Protein AF-A0A494ZT71-F1 (afdb_monomer)

Solvent-accessible surface area (backbone atoms only — not comparable to full-atom values): 10193 Å² total; per-residue (Å²): 114,70,65,58,49,52,48,51,52,52,50,50,53,47,57,75,77,42,56,71,67,58,53,53,49,48,24,38,75,39,57,56,38,88,64,95,56,89,74,47,68,69,59,54,50,48,54,66,64,70,31,64,89,48,57,88,72,55,51,55,62,56,53,29,52,47,40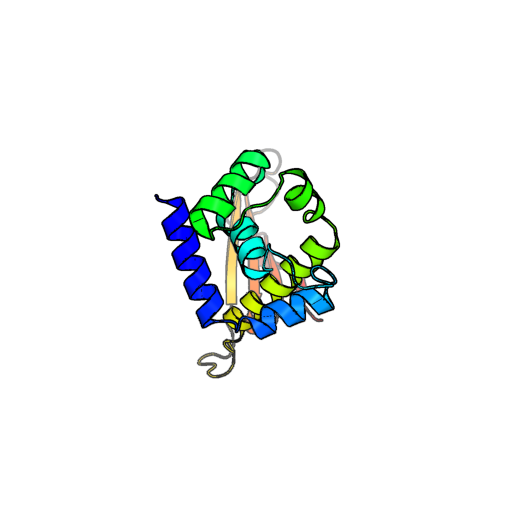,29,75,76,69,73,36,89,58,52,46,66,66,54,51,71,54,73,42,74,32,38,52,47,29,53,50,52,53,51,52,53,53,48,48,63,74,58,61,61,66,89,62,79,76,64,90,62,97,74,52,75,50,78,48,75,53,72,50,76,56,64,81,93,43,67,88,45,58,17,56,82,54,45,24,52,38,40,36,40,41,33,30,69,84,69,39,36,35,38,36,32,37,36,47,71,66,41,85,39,83,74,48,76,47,72,64,73,135

Mean predicted aligned error: 14.19 Å

Structure (mmCIF, N/CA/C/O backbone):
data_AF-A0A494ZT71-F1
#
_entry.id   AF-A0A494ZT71-F1
#
loop_
_atom_site.group_PDB
_atom_site.id
_atom_site.type_symbol
_atom_site.label_atom_id
_atom_site.label_alt_id
_atom_site.label_comp_id
_atom_site.label_asym_id
_atom_site.label_entity_id
_atom_site.label_seq_id
_atom_site.pdbx_PDB_ins_code
_atom_site.Cartn_x
_atom_site.Cartn_y
_atom_site.Cartn_z
_atom_site.occupancy
_atom_site.B_iso_or_equiv
_atom_site.auth_seq_id
_atom_site.auth_comp_id
_atom_site.auth_asym_id
_atom_site.auth_atom_id
_atom_site.pdbx_PDB_model_num
ATOM 1 N N . MET A 1 1 ? 13.294 13.337 13.450 1.00 48.06 1 MET A N 1
ATOM 2 C CA . MET A 1 1 ? 13.388 14.583 12.649 1.00 48.06 1 MET A CA 1
ATOM 3 C C . MET A 1 1 ? 13.324 14.365 11.133 1.00 48.06 1 MET A C 1
ATOM 5 O O . MET A 1 1 ? 12.573 15.087 10.494 1.00 48.06 1 MET A O 1
ATOM 9 N N . GLN A 1 2 ? 14.082 13.438 10.523 1.00 58.88 2 GLN A N 1
ATOM 10 C CA . GLN A 1 2 ? 13.981 13.176 9.068 1.00 58.88 2 GLN A CA 1
ATOM 11 C C . GLN A 1 2 ? 12.755 12.321 8.714 1.00 58.88 2 GLN A C 1
ATOM 13 O O . GLN A 1 2 ? 11.986 12.686 7.834 1.00 58.88 2 GLN A O 1
ATOM 18 N N . LEU A 1 3 ? 12.511 11.268 9.496 1.00 63.00 3 LEU A N 1
ATOM 19 C CA . LEU A 1 3 ? 11.350 10.396 9.337 1.00 63.00 3 LEU A CA 1
ATOM 20 C C . LEU A 1 3 ? 10.029 11.161 9.529 1.00 63.00 3 LEU A C 1
ATOM 22 O O . LEU A 1 3 ? 9.123 11.036 8.719 1.00 63.00 3 LEU A O 1
ATOM 26 N N . ASP A 1 4 ? 9.946 12.048 10.524 1.00 69.31 4 ASP A N 1
ATOM 27 C CA . ASP A 1 4 ? 8.748 12.875 10.747 1.00 69.31 4 ASP A CA 1
ATOM 28 C C . ASP A 1 4 ? 8.421 13.761 9.538 1.00 69.31 4 ASP A C 1
ATOM 30 O O . ASP A 1 4 ? 7.255 13.940 9.202 1.00 69.31 4 ASP A O 1
ATOM 34 N N . LYS A 1 5 ? 9.440 14.277 8.834 1.00 75.62 5 LYS A N 1
ATOM 35 C CA . LYS A 1 5 ? 9.235 15.044 7.597 1.00 75.62 5 LYS A CA 1
ATOM 36 C C . LYS A 1 5 ? 8.676 14.168 6.478 1.00 75.62 5 LYS A C 1
ATOM 38 O O . LYS A 1 5 ? 7.757 14.604 5.793 1.00 75.62 5 LYS A O 1
ATOM 43 N N . GLU A 1 6 ? 9.185 12.949 6.311 1.00 78.38 6 GLU A N 1
ATOM 44 C CA . GLU A 1 6 ? 8.665 11.991 5.324 1.00 78.38 6 GLU A CA 1
ATOM 45 C C . GLU A 1 6 ? 7.206 11.628 5.611 1.00 78.38 6 GLU A C 1
ATOM 47 O O . GLU A 1 6 ? 6.379 11.667 4.702 1.00 78.38 6 GLU A O 1
ATOM 52 N N . PHE A 1 7 ? 6.865 11.381 6.881 1.00 77.69 7 PHE A N 1
ATOM 53 C CA . PHE A 1 7 ? 5.482 11.163 7.307 1.00 77.69 7 PHE A CA 1
ATOM 54 C C . PHE A 1 7 ? 4.582 12.348 6.974 1.00 77.69 7 PHE A C 1
ATOM 56 O O . PHE A 1 7 ? 3.492 12.143 6.450 1.00 77.69 7 PHE A O 1
ATOM 63 N N . GLN A 1 8 ? 5.022 13.578 7.244 1.00 77.94 8 GLN A N 1
ATOM 64 C CA . GLN A 1 8 ? 4.228 14.773 6.949 1.00 77.94 8 GLN A CA 1
ATOM 65 C C . GLN A 1 8 ? 4.028 14.981 5.443 1.00 77.94 8 GLN A C 1
ATOM 67 O O . GLN A 1 8 ? 2.925 15.319 5.014 1.00 77.94 8 GLN A O 1
ATOM 72 N N . ILE A 1 9 ? 5.064 14.744 4.632 1.00 84.12 9 ILE A N 1
ATOM 73 C CA . ILE A 1 9 ? 4.974 14.838 3.168 1.00 84.12 9 ILE A CA 1
ATOM 74 C C . ILE A 1 9 ? 3.996 13.788 2.638 1.00 84.12 9 ILE A C 1
ATOM 76 O O . ILE A 1 9 ? 3.043 14.134 1.944 1.00 84.12 9 ILE A O 1
ATOM 80 N N . LEU A 1 10 ? 4.177 12.520 3.018 1.00 82.25 10 LEU A N 1
ATOM 81 C CA . LEU A 1 10 ? 3.301 11.435 2.577 1.00 82.25 10 LEU A CA 1
ATOM 82 C C . LEU A 1 10 ? 1.868 11.610 3.076 1.00 82.25 10 LEU A C 1
ATOM 84 O O . LEU A 1 10 ? 0.928 11.321 2.342 1.00 82.25 10 LEU A O 1
ATOM 88 N N . PHE A 1 11 ? 1.678 12.130 4.288 1.00 83.81 11 PHE A N 1
ATOM 89 C CA . PHE A 1 11 ? 0.349 12.425 4.807 1.00 83.81 11 PHE A CA 1
ATOM 90 C C . PHE A 1 11 ? -0.348 13.519 4.004 1.00 83.81 11 PHE A C 1
ATOM 92 O O . PHE A 1 11 ? -1.531 13.387 3.691 1.00 83.81 11 PHE A O 1
ATOM 99 N N . LYS A 1 12 ? 0.383 14.574 3.634 1.00 84.88 12 LYS A N 1
ATOM 100 C CA . LYS A 1 12 ? -0.144 15.659 2.806 1.00 84.88 12 LYS A CA 1
ATOM 101 C C . LYS A 1 12 ? -0.522 15.169 1.407 1.00 84.88 12 LYS A C 1
ATOM 103 O O . LYS A 1 12 ? -1.602 15.506 0.933 1.00 84.88 12 LYS A O 1
ATOM 108 N N . GLU A 1 13 ? 0.318 14.345 0.783 1.00 85.56 13 GLU A N 1
ATOM 109 C CA . GLU A 1 13 ? 0.020 13.742 -0.525 1.00 85.56 13 GLU A CA 1
ATOM 110 C C . GLU A 1 13 ? -1.163 12.773 -0.463 1.00 85.56 13 GLU A C 1
ATOM 112 O O . GLU A 1 13 ? -2.021 12.737 -1.342 1.00 85.56 13 GLU A O 1
ATOM 117 N N . LEU A 1 14 ? -1.270 12.001 0.611 1.00 86.25 14 LEU A N 1
ATOM 118 C CA . LEU A 1 14 ? -2.404 11.109 0.804 1.00 86.25 14 LEU A CA 1
ATOM 119 C C . LEU A 1 14 ? -3.712 11.897 0.973 1.00 86.25 14 LEU A C 1
ATOM 121 O O . LEU A 1 14 ? -4.726 11.509 0.399 1.00 86.25 14 LEU A O 1
ATOM 125 N N . GLN A 1 15 ? -3.683 13.024 1.691 1.00 85.06 15 GLN A N 1
ATOM 126 C CA . GLN A 1 15 ? -4.839 13.915 1.844 1.00 85.06 15 GLN A CA 1
ATOM 127 C C . GLN A 1 15 ? -5.188 14.708 0.579 1.00 85.06 15 GLN A C 1
ATOM 129 O O . GLN A 1 15 ? -6.350 15.074 0.412 1.00 85.06 15 GLN A O 1
ATOM 134 N N . SER A 1 16 ? -4.221 14.991 -0.300 1.00 85.38 16 SER A N 1
ATOM 135 C CA . SER A 1 16 ? -4.488 15.658 -1.582 1.00 85.38 16 SER A CA 1
ATOM 136 C C . SER A 1 16 ? -5.151 14.715 -2.588 1.00 85.38 16 SER A C 1
ATOM 138 O O . SER A 1 16 ? -5.982 15.154 -3.380 1.00 85.38 16 SER A O 1
ATOM 140 N N . ASN A 1 17 ? -4.821 13.421 -2.533 1.00 83.81 17 ASN A N 1
ATOM 141 C CA . ASN A 1 17 ? -5.331 12.412 -3.461 1.00 83.81 17 ASN A CA 1
ATOM 142 C C . ASN A 1 17 ? -6.619 11.730 -2.981 1.00 83.81 17 ASN A C 1
ATOM 144 O O . ASN A 1 17 ? -7.438 11.331 -3.809 1.00 83.81 17 ASN A O 1
ATOM 148 N N . PHE A 1 18 ? -6.809 11.576 -1.665 1.00 88.88 18 PH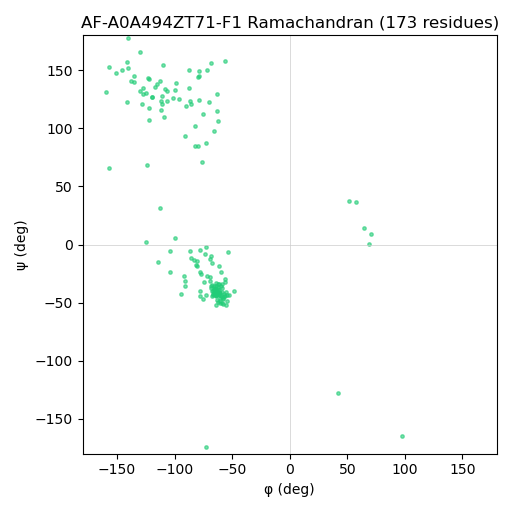E A N 1
ATOM 149 C CA . PHE A 1 18 ? -7.938 10.837 -1.100 1.00 88.88 18 PHE A CA 1
ATOM 150 C C . PHE A 1 18 ? -8.549 11.536 0.110 1.00 88.88 18 PHE A C 1
ATOM 152 O O . PHE A 1 18 ? -7.869 12.032 1.008 1.00 88.88 18 PHE A O 1
ATOM 159 N N . THR A 1 19 ? -9.876 11.487 0.188 1.00 89.81 19 THR A N 1
ATOM 160 C CA . THR A 1 19 ? -10.608 11.930 1.374 1.00 89.81 19 THR A CA 1
ATOM 161 C C . THR A 1 19 ? -10.555 10.848 2.450 1.00 89.81 19 THR A C 1
ATOM 163 O O . THR A 1 19 ? -10.675 9.660 2.154 1.00 89.81 19 THR A O 1
ATOM 166 N N . ARG A 1 20 ? -10.495 11.243 3.729 1.00 88.06 20 ARG A N 1
ATOM 167 C CA . ARG A 1 20 ? -10.525 10.312 4.879 1.00 88.06 20 ARG A CA 1
ATOM 168 C C . ARG A 1 20 ? -11.650 9.278 4.792 1.00 88.06 20 ARG A C 1
ATOM 170 O O . ARG A 1 20 ? -11.436 8.109 5.085 1.00 88.06 20 ARG A O 1
ATOM 177 N N . LYS A 1 21 ? -12.834 9.707 4.344 1.00 90.50 21 LYS A N 1
ATOM 178 C CA . LYS A 1 21 ? -14.007 8.844 4.176 1.00 90.50 21 LYS A CA 1
ATOM 179 C C . LYS A 1 21 ? -13.760 7.705 3.177 1.00 90.50 21 LYS A C 1
ATOM 181 O O . LYS A 1 21 ? -14.108 6.574 3.478 1.00 90.50 21 LYS A O 1
ATOM 186 N N . GLN A 1 22 ? -13.096 7.981 2.053 1.00 91.25 22 GLN A N 1
ATOM 187 C CA . GLN A 1 22 ? -12.783 6.965 1.038 1.00 91.25 22 GLN A CA 1
ATOM 188 C C . GLN A 1 22 ? -11.834 5.899 1.597 1.00 91.25 22 GLN A C 1
ATOM 190 O O . GLN A 1 22 ? -12.029 4.706 1.394 1.00 91.25 22 GLN A O 1
ATOM 195 N N . ILE A 1 23 ? -10.833 6.324 2.371 1.00 92.94 23 ILE A N 1
ATOM 196 C CA . ILE A 1 23 ? -9.883 5.407 3.010 1.00 92.94 23 ILE A CA 1
ATOM 197 C C . ILE A 1 23 ? -10.590 4.545 4.067 1.00 92.94 23 ILE A C 1
ATOM 199 O O . ILE A 1 23 ? -10.318 3.349 4.177 1.00 92.94 23 ILE A O 1
ATOM 203 N N . GLU A 1 24 ? -11.508 5.132 4.840 1.00 93.50 24 GLU A N 1
ATOM 204 C CA . GLU A 1 24 ? -12.340 4.392 5.793 1.00 93.50 24 GLU A CA 1
ATOM 205 C C . GLU A 1 24 ? -13.267 3.382 5.100 1.00 93.50 24 GLU A C 1
ATOM 207 O O . GLU A 1 24 ? -13.430 2.276 5.616 1.00 93.50 24 GLU A O 1
ATOM 212 N N . GLU A 1 25 ? -13.842 3.731 3.948 1.00 93.56 25 GLU A N 1
ATOM 213 C CA . GLU A 1 25 ? -14.665 2.837 3.125 1.00 93.56 25 GLU A CA 1
ATOM 214 C C . GLU A 1 25 ? -13.836 1.645 2.625 1.00 93.56 25 GLU A C 1
ATOM 216 O O . GLU A 1 25 ? -14.199 0.500 2.888 1.00 93.56 25 GLU A O 1
ATOM 221 N N . TRP A 1 26 ? -12.652 1.870 2.044 1.00 94.56 26 TRP A N 1
ATOM 222 C CA . TRP A 1 26 ? -11.768 0.777 1.607 1.00 94.56 26 TRP A CA 1
ATOM 223 C C . TRP A 1 26 ? -11.286 -0.104 2.759 1.00 94.56 26 TRP A C 1
ATOM 225 O O . TRP A 1 26 ? -11.168 -1.324 2.619 1.00 94.56 26 TRP A O 1
ATOM 235 N N . ALA A 1 27 ? -11.018 0.490 3.921 1.00 94.12 27 ALA A N 1
ATOM 236 C CA . ALA A 1 27 ? -10.668 -0.254 5.123 1.00 94.12 27 ALA A CA 1
ATOM 237 C C . ALA A 1 27 ? -11.820 -1.152 5.611 1.00 94.12 27 ALA A C 1
ATOM 239 O O . ALA A 1 27 ? -11.562 -2.232 6.147 1.00 94.12 27 ALA A O 1
ATOM 240 N N . GLN A 1 28 ? -13.074 -0.728 5.431 1.00 94.00 28 GLN A N 1
ATOM 241 C CA . GLN A 1 28 ? -14.258 -1.532 5.746 1.00 94.00 28 GLN A CA 1
ATOM 242 C C . GLN A 1 28 ? -14.491 -2.632 4.710 1.00 94.00 28 GLN A C 1
ATOM 244 O O . GLN A 1 28 ? -14.664 -3.788 5.094 1.00 94.00 28 GLN A O 1
ATOM 249 N N . GLU A 1 29 ? -14.417 -2.305 3.417 1.00 94.31 29 GLU A N 1
ATOM 250 C CA . GLU A 1 29 ? -14.565 -3.255 2.303 1.00 94.31 29 GLU A CA 1
ATOM 251 C C . GLU A 1 29 ? -13.570 -4.418 2.400 1.00 94.31 29 GLU A C 1
ATOM 253 O O . GLU A 1 29 ? -13.932 -5.583 2.253 1.00 94.31 29 GLU A O 1
ATOM 258 N N . THR A 1 30 ? -12.309 -4.109 2.707 1.00 93.69 30 THR A N 1
ATOM 259 C CA . THR A 1 30 ? -11.243 -5.111 2.879 1.00 93.69 30 THR A CA 1
ATOM 260 C C . THR A 1 30 ? -11.298 -5.821 4.233 1.00 93.69 30 THR A C 1
ATOM 262 O O . THR A 1 30 ? -10.533 -6.746 4.491 1.00 93.69 30 THR A O 1
ATOM 265 N N . GLY A 1 31 ? -12.195 -5.414 5.135 1.00 92.44 31 GLY A N 1
ATOM 266 C CA . GLY A 1 31 ? -12.341 -5.991 6.470 1.00 92.44 31 GLY A CA 1
ATOM 267 C C . GLY A 1 31 ? -11.195 -5.671 7.437 1.00 92.44 31 GLY A C 1
ATOM 268 O O . GLY A 1 31 ? -11.168 -6.231 8.536 1.00 92.44 31 GLY A O 1
ATOM 269 N N . PHE A 1 32 ? -10.273 -4.773 7.068 1.00 93.69 32 PHE A N 1
ATOM 270 C CA . PHE A 1 32 ? -9.228 -4.255 7.957 1.00 93.69 32 PHE A CA 1
ATOM 271 C C . PHE A 1 32 ? -9.828 -3.487 9.147 1.00 93.69 32 PHE A C 1
ATOM 273 O O . PHE A 1 32 ? -9.364 -3.605 10.287 1.00 93.69 32 PHE A O 1
ATOM 280 N N . MET A 1 33 ? -10.902 -2.735 8.897 1.00 92.50 33 MET A N 1
ATOM 281 C CA . MET A 1 33 ? -11.627 -1.962 9.897 1.00 92.50 33 MET A CA 1
ATOM 282 C C . MET A 1 33 ? -13.098 -2.382 9.936 1.00 92.50 33 MET A C 1
ATOM 284 O O . MET A 1 33 ? -13.876 -2.024 9.067 1.00 92.50 33 MET A O 1
ATOM 288 N N . LYS A 1 34 ? -13.504 -3.099 10.988 1.00 87.81 34 LYS A N 1
ATOM 289 C CA . LYS A 1 34 ? -14.923 -3.447 11.228 1.00 87.81 34 LYS A CA 1
ATOM 290 C C . LYS A 1 34 ? -15.656 -2.437 12.113 1.00 87.81 34 LYS A C 1
ATOM 292 O O . LYS A 1 34 ? -16.869 -2.303 12.047 1.00 87.81 34 LYS A O 1
ATOM 297 N N . ARG A 1 35 ? -14.909 -1.751 12.978 1.00 87.50 35 ARG A N 1
ATOM 298 C CA . ARG A 1 35 ? -15.386 -0.703 13.887 1.00 87.50 35 ARG A CA 1
ATOM 299 C C . ARG A 1 35 ? -14.342 0.398 13.962 1.00 87.50 35 ARG A C 1
ATOM 301 O O . ARG A 1 35 ? -13.161 0.124 13.739 1.00 87.50 35 ARG A O 1
ATOM 308 N N . LYS A 1 36 ? -14.752 1.608 14.337 1.00 84.62 36 LYS A N 1
ATOM 309 C CA . LYS A 1 36 ? -13.811 2.706 14.581 1.00 84.62 36 LYS A CA 1
ATOM 310 C C . LYS A 1 36 ? -12.898 2.356 15.757 1.00 84.62 36 LYS A C 1
ATOM 312 O O . LYS A 1 36 ? -13.366 1.931 16.811 1.00 84.62 36 LYS A O 1
ATOM 317 N N . THR A 1 37 ? -11.591 2.500 15.560 1.00 86.12 37 THR A N 1
ATOM 318 C CA . THR A 1 37 ? -10.566 2.237 16.580 1.00 86.12 37 THR A CA 1
ATOM 319 C C . THR A 1 37 ? -9.591 3.400 16.688 1.00 86.12 37 THR A C 1
ATOM 321 O O . THR A 1 37 ? -9.546 4.233 15.789 1.00 86.12 37 THR A O 1
ATOM 324 N N . LYS A 1 38 ? -8.793 3.440 17.768 1.00 86.62 38 LYS A N 1
ATOM 325 C CA . LYS A 1 38 ? -7.755 4.469 17.976 1.00 86.62 38 LYS A CA 1
ATOM 326 C C . LYS A 1 38 ? -6.802 4.578 16.781 1.00 86.62 38 LYS A C 1
ATOM 328 O O . LYS A 1 38 ? -6.501 5.673 16.322 1.00 86.62 38 LYS A O 1
ATOM 333 N N . LEU A 1 39 ? -6.379 3.429 16.245 1.00 89.19 39 LEU A N 1
ATOM 334 C CA . LEU A 1 39 ? -5.610 3.380 15.008 1.00 89.19 39 LEU A CA 1
ATOM 335 C C . LEU A 1 39 ? -6.533 3.633 13.817 1.00 89.19 39 LEU A C 1
ATOM 337 O O . LEU A 1 39 ? -7.384 2.791 13.507 1.00 89.19 39 LEU A O 1
ATOM 341 N N . LYS A 1 40 ? -6.342 4.771 13.150 1.00 91.25 40 LYS A N 1
ATOM 342 C CA . LYS A 1 40 ? -6.997 5.050 11.873 1.00 91.25 40 LYS A CA 1
ATOM 343 C C . LYS A 1 40 ? -6.275 4.330 10.727 1.00 91.25 40 LYS A C 1
ATOM 345 O O . LYS A 1 40 ? -5.051 4.181 10.788 1.00 91.25 40 LYS A O 1
ATOM 350 N N . PRO A 1 41 ? -6.991 3.932 9.660 1.00 91.94 41 PRO A N 1
ATOM 351 C CA . PRO A 1 41 ? -6.373 3.258 8.519 1.00 91.94 41 PRO A CA 1
ATOM 352 C C . PRO A 1 41 ? -5.319 4.114 7.805 1.00 91.94 41 PRO A C 1
ATOM 354 O O . PRO A 1 41 ? -4.300 3.583 7.375 1.00 91.94 41 PRO A O 1
ATOM 357 N N . GLU A 1 42 ? -5.517 5.438 7.756 1.00 90.88 42 GLU A N 1
ATOM 358 C CA . GLU A 1 42 ? -4.539 6.396 7.220 1.00 90.88 42 GLU A CA 1
ATOM 359 C C . GLU A 1 42 ? -3.187 6.314 7.951 1.00 90.88 42 GLU A C 1
ATOM 361 O O . GLU A 1 42 ? -2.145 6.204 7.311 1.00 90.88 42 GLU A O 1
ATOM 366 N N . TYR A 1 43 ? -3.192 6.269 9.287 1.00 90.12 43 TYR A N 1
ATOM 367 C CA . TYR A 1 43 ? -1.965 6.197 10.089 1.00 90.12 43 TYR A CA 1
ATOM 368 C C . TYR A 1 43 ? -1.259 4.856 9.924 1.00 90.12 43 TYR A C 1
ATOM 370 O O . TYR A 1 43 ? -0.034 4.807 9.849 1.00 90.12 43 TYR A O 1
ATOM 378 N N . PHE A 1 44 ? -2.027 3.769 9.822 1.00 91.00 44 PHE A N 1
ATOM 379 C CA . PHE A 1 44 ? -1.470 2.447 9.556 1.00 91.00 44 PHE A CA 1
ATOM 380 C C . PHE A 1 44 ? -0.811 2.367 8.174 1.00 91.00 44 PHE A C 1
ATOM 382 O O . PHE A 1 44 ? 0.289 1.830 8.051 1.00 91.00 44 PHE A O 1
ATOM 389 N N . PHE A 1 45 ? -1.452 2.931 7.145 1.00 90.88 45 PHE A N 1
ATOM 390 C CA . PHE A 1 45 ? -0.878 2.997 5.803 1.00 90.88 45 PHE A CA 1
ATOM 391 C C . PHE A 1 45 ? 0.439 3.781 5.800 1.00 90.88 45 PHE A C 1
ATOM 393 O O . PHE A 1 45 ? 1.443 3.267 5.314 1.00 90.88 45 PHE A O 1
ATOM 400 N N . LEU A 1 46 ? 0.455 4.971 6.412 1.00 88.62 46 LEU A N 1
ATOM 401 C CA . LEU A 1 46 ? 1.653 5.815 6.500 1.00 88.62 46 LEU A CA 1
ATOM 402 C C . LEU A 1 46 ? 2.781 5.122 7.253 1.00 88.62 46 LEU A C 1
ATOM 404 O O . LEU A 1 46 ? 3.936 5.186 6.839 1.00 88.62 46 LEU A O 1
ATOM 408 N N . LEU A 1 47 ? 2.445 4.428 8.344 1.00 87.44 47 LEU A N 1
ATOM 409 C CA . LEU A 1 47 ? 3.410 3.626 9.080 1.00 87.44 47 LEU A CA 1
ATOM 410 C C . LEU A 1 47 ? 4.071 2.619 8.135 1.00 87.44 47 LEU A C 1
ATOM 412 O O . LEU A 1 47 ? 5.290 2.601 8.022 1.00 87.44 47 LEU A O 1
ATOM 416 N N . CYS A 1 48 ? 3.280 1.843 7.395 1.00 86.38 48 CYS A N 1
ATOM 417 C CA . CYS A 1 48 ? 3.806 0.833 6.479 1.00 86.38 48 CYS A CA 1
ATOM 418 C C . CYS A 1 48 ? 4.593 1.433 5.300 1.00 86.38 48 CYS A C 1
ATOM 420 O O . CYS A 1 48 ? 5.586 0.843 4.882 1.00 86.38 48 CYS A O 1
ATOM 422 N N . SER A 1 49 ? 4.189 2.593 4.770 1.00 82.06 49 SER A N 1
ATOM 423 C CA . SER A 1 49 ? 4.831 3.207 3.600 1.00 82.06 49 SER A CA 1
ATOM 424 C C . SER A 1 49 ? 6.146 3.917 3.925 1.00 82.06 49 SER A C 1
ATOM 426 O O . SER A 1 49 ? 7.096 3.823 3.154 1.00 82.06 49 SER A O 1
ATOM 428 N N . CYS A 1 50 ? 6.223 4.621 5.058 1.00 71.50 50 CYS A N 1
ATOM 429 C CA . CYS A 1 50 ? 7.397 5.421 5.430 1.00 71.50 50 CYS A CA 1
ATOM 430 C C . CYS A 1 50 ? 8.531 4.586 6.031 1.00 71.50 50 CYS A C 1
ATOM 432 O O . CYS A 1 50 ? 9.637 5.077 6.230 1.00 71.50 50 CYS A O 1
ATOM 434 N N . LEU A 1 51 ? 8.258 3.339 6.411 1.00 68.06 51 LEU A N 1
ATOM 435 C CA . LEU A 1 51 ? 9.243 2.529 7.113 1.00 68.06 51 LEU A CA 1
ATOM 436 C C . LEU A 1 51 ? 10.264 1.873 6.180 1.00 68.06 51 LEU A C 1
ATOM 438 O O . LEU A 1 51 ? 11.330 1.520 6.678 1.00 68.06 51 LEU A O 1
ATOM 442 N N . GLY A 1 52 ? 10.008 1.764 4.871 1.00 67.94 52 GLY A N 1
ATOM 443 C CA . GLY A 1 52 ? 10.987 1.302 3.875 1.00 67.94 52 GLY A CA 1
ATOM 444 C C . GLY A 1 52 ? 11.823 0.099 4.345 1.00 67.94 52 GLY A C 1
ATOM 445 O O . GLY A 1 52 ? 11.287 -0.882 4.859 1.00 67.94 52 GLY A O 1
ATOM 446 N N . GLU A 1 53 ? 13.154 0.206 4.254 1.00 57.22 53 GLU A N 1
ATOM 447 C CA . GLU A 1 53 ? 14.103 -0.816 4.739 1.00 57.22 53 GLU A CA 1
ATOM 448 C C . GLU A 1 53 ? 14.137 -0.991 6.272 1.00 57.22 53 GLU A C 1
ATOM 450 O O . GLU A 1 53 ? 14.671 -1.978 6.783 1.00 57.22 53 GLU A O 1
ATOM 455 N N . SER A 1 54 ? 13.590 -0.040 7.032 1.00 61.50 54 SER A N 1
ATOM 456 C CA . SER A 1 54 ? 13.550 -0.078 8.500 1.00 61.50 54 SER A CA 1
ATOM 457 C C . SER A 1 54 ? 12.353 -0.849 9.065 1.00 61.50 54 SER A C 1
ATOM 459 O O . SER A 1 54 ? 12.363 -1.171 10.253 1.00 61.50 54 SER A O 1
ATOM 461 N N . PHE A 1 55 ? 11.358 -1.206 8.239 1.00 61.72 55 PHE A N 1
ATOM 462 C CA . PHE A 1 55 ? 10.157 -1.925 8.688 1.00 61.72 55 PHE A CA 1
ATOM 463 C C . PHE A 1 55 ? 10.488 -3.274 9.344 1.00 61.72 55 PHE A C 1
ATOM 465 O O . PHE A 1 55 ? 9.884 -3.636 10.345 1.00 61.72 55 PHE A O 1
ATOM 472 N N . GLY A 1 56 ? 11.488 -3.992 8.822 1.00 62.91 56 GLY A N 1
ATOM 473 C CA . GLY A 1 56 ? 11.947 -5.270 9.381 1.00 62.91 56 GLY A CA 1
ATOM 474 C C . GLY A 1 56 ? 13.002 -5.154 10.488 1.00 62.91 56 GLY A C 1
ATOM 475 O O . GLY A 1 56 ? 13.394 -6.170 11.051 1.00 62.91 56 GLY A O 1
ATOM 476 N N . LYS A 1 57 ? 13.494 -3.942 10.779 1.00 72.31 57 LYS A N 1
ATOM 477 C CA . LYS A 1 57 ? 14.553 -3.699 11.777 1.00 72.31 57 LYS A CA 1
ATOM 478 C C . LYS A 1 57 ? 14.014 -3.113 13.081 1.00 72.31 57 LYS A C 1
ATOM 480 O O . LYS A 1 57 ? 14.661 -3.262 14.111 1.00 72.31 57 LYS A O 1
ATOM 485 N N . LYS A 1 58 ? 12.853 -2.453 13.036 1.00 82.00 58 LYS A N 1
ATOM 486 C CA . LYS A 1 58 ? 12.207 -1.854 14.207 1.00 82.00 58 LYS A CA 1
ATOM 487 C C . LYS A 1 58 ? 11.306 -2.854 14.918 1.00 82.00 58 LYS A C 1
ATOM 489 O O . LYS A 1 58 ? 10.499 -3.546 14.305 1.00 82.00 58 LYS A O 1
ATOM 494 N N . SER A 1 59 ? 11.416 -2.881 16.235 1.00 86.50 59 SER A N 1
ATOM 495 C CA . SER A 1 59 ? 10.519 -3.602 17.126 1.00 86.50 59 SER A CA 1
ATOM 496 C C . SER A 1 59 ? 9.118 -2.979 17.141 1.00 86.50 59 SER A C 1
ATOM 498 O O . SER A 1 59 ? 8.935 -1.784 16.906 1.00 86.50 59 SER A O 1
ATOM 500 N N . LEU A 1 60 ? 8.106 -3.774 17.505 1.00 86.94 60 LEU A N 1
ATOM 501 C CA . LEU A 1 60 ? 6.729 -3.288 17.673 1.00 86.94 60 LEU A CA 1
ATOM 502 C C . LEU A 1 60 ? 6.624 -2.127 18.674 1.00 86.94 60 LEU A C 1
ATOM 504 O O . LEU A 1 60 ? 5.784 -1.250 18.502 1.00 86.94 60 LEU A O 1
ATOM 508 N N . VAL A 1 61 ? 7.474 -2.109 19.705 1.00 88.94 61 VAL A N 1
ATOM 509 C CA . VAL A 1 61 ? 7.510 -1.033 20.707 1.00 88.94 61 VAL A CA 1
ATOM 510 C C . VAL A 1 61 ? 7.970 0.278 20.075 1.00 88.94 61 VAL A C 1
ATOM 512 O O . VAL A 1 61 ? 7.347 1.312 20.301 1.00 88.94 61 VAL A O 1
ATOM 515 N N . GLU A 1 62 ? 9.000 0.238 19.229 1.00 88.12 62 GLU A N 1
ATOM 516 C CA . GLU A 1 62 ? 9.469 1.418 18.493 1.00 88.12 62 GLU A CA 1
ATOM 517 C C . GLU A 1 62 ? 8.416 1.917 17.502 1.00 88.12 62 GLU A C 1
ATOM 519 O O . GLU A 1 62 ? 8.221 3.123 17.370 1.00 88.12 62 GLU A O 1
ATOM 524 N N . LEU A 1 63 ? 7.691 1.009 16.842 1.00 87.75 63 LEU A N 1
ATOM 525 C CA . LEU A 1 63 ? 6.590 1.383 15.952 1.00 87.75 63 LEU A CA 1
ATOM 526 C C . LEU A 1 63 ? 5.434 2.049 16.711 1.00 87.75 63 LEU A C 1
ATOM 528 O O . LEU A 1 63 ? 4.898 3.054 16.243 1.00 87.75 63 LEU A O 1
ATOM 532 N N . CYS A 1 64 ? 5.075 1.539 17.892 1.00 88.88 64 CYS A N 1
ATOM 533 C CA . CYS A 1 64 ? 4.089 2.180 18.763 1.00 88.88 64 CYS A CA 1
ATOM 534 C C . CYS A 1 64 ? 4.565 3.553 19.256 1.00 88.88 64 CYS A C 1
ATOM 536 O O . CYS A 1 64 ? 3.795 4.509 19.213 1.00 88.88 64 CYS A O 1
ATOM 538 N N . ALA A 1 65 ? 5.828 3.677 19.675 1.00 88.56 65 ALA A N 1
ATOM 539 C CA . ALA A 1 65 ? 6.405 4.954 20.095 1.00 88.56 65 ALA A CA 1
ATOM 540 C C . ALA A 1 65 ? 6.399 5.981 18.953 1.00 88.56 65 ALA A C 1
ATOM 542 O O . ALA A 1 65 ? 6.087 7.151 19.161 1.00 88.56 65 ALA A O 1
ATOM 543 N N . GLN A 1 66 ? 6.673 5.534 17.728 1.00 85.38 66 GLN A N 1
ATOM 544 C CA . GLN A 1 66 ? 6.626 6.378 16.542 1.00 85.38 66 GLN A CA 1
ATOM 545 C C . GLN A 1 66 ? 5.194 6.831 16.220 1.00 85.38 66 GLN A C 1
ATOM 547 O O . GLN A 1 66 ? 4.970 8.012 15.978 1.00 85.38 66 GLN A O 1
ATOM 552 N N . LEU A 1 67 ? 4.207 5.930 16.280 1.00 86.62 67 LEU A N 1
ATOM 553 C CA . LEU A 1 67 ? 2.791 6.295 16.134 1.00 86.62 67 LEU A CA 1
ATOM 554 C C . LEU A 1 67 ? 2.346 7.317 17.188 1.00 86.62 67 LEU A C 1
ATOM 556 O O . LEU A 1 67 ? 1.634 8.265 16.854 1.00 86.62 67 LEU A O 1
ATOM 560 N N . CYS A 1 68 ? 2.796 7.149 18.432 1.00 88.38 68 CYS A N 1
ATOM 561 C CA . CYS A 1 68 ? 2.534 8.092 19.512 1.00 88.38 68 CYS A CA 1
ATOM 562 C C . CYS A 1 68 ? 3.168 9.457 19.215 1.00 88.38 68 CYS A C 1
ATOM 564 O O . CYS A 1 68 ? 2.493 10.476 19.276 1.00 88.38 68 CYS A O 1
ATOM 566 N N . SER A 1 69 ? 4.439 9.488 18.809 1.00 86.69 69 SER A N 1
ATOM 567 C CA . SER A 1 69 ? 5.149 10.739 18.529 1.00 86.69 69 SER A CA 1
ATOM 568 C C . SER A 1 69 ? 4.620 11.485 17.301 1.00 86.69 69 SER A C 1
ATOM 570 O O . SER A 1 69 ? 4.676 12.712 17.276 1.00 86.69 69 SER A O 1
ATOM 572 N N . THR A 1 70 ? 4.173 10.778 16.259 1.00 82.94 70 THR A N 1
ATOM 573 C CA . THR A 1 70 ? 3.772 11.402 14.987 1.00 82.94 70 THR A CA 1
ATOM 574 C C . THR A 1 70 ? 2.284 11.749 14.945 1.00 82.94 70 THR A C 1
ATOM 576 O O . THR A 1 70 ? 1.913 12.761 14.352 1.00 82.94 70 THR A O 1
ATOM 579 N N . PHE A 1 71 ? 1.427 10.920 15.546 1.00 83.31 71 PHE A N 1
ATOM 580 C CA . PHE A 1 71 ? -0.031 11.039 15.429 1.00 83.31 71 PHE A CA 1
ATOM 581 C C . PHE A 1 71 ? -0.764 11.129 16.769 1.00 83.31 71 PHE A C 1
ATOM 583 O O . PHE A 1 71 ? -1.993 11.169 16.758 1.00 83.31 71 PHE A O 1
ATOM 590 N N . ASP A 1 72 ? -0.042 11.139 17.894 1.00 86.56 72 ASP A N 1
ATOM 591 C CA . ASP A 1 72 ? -0.618 11.125 19.245 1.00 86.56 72 ASP A CA 1
ATOM 592 C C . ASP A 1 72 ? -1.538 9.909 19.481 1.00 86.56 72 ASP A C 1
ATOM 594 O O . ASP A 1 72 ? -2.598 9.977 20.101 1.00 86.56 72 ASP A O 1
ATOM 598 N N . VAL A 1 73 ? -1.155 8.758 18.907 1.00 86.12 73 VAL A N 1
ATOM 599 C CA . VAL A 1 73 ? -1.902 7.500 19.026 1.00 86.12 73 VAL A CA 1
ATOM 600 C C . VAL A 1 73 ? -1.155 6.514 19.912 1.00 86.12 73 VAL A C 1
ATOM 602 O O . VAL A 1 73 ? -0.169 5.903 19.502 1.00 86.12 73 VAL A O 1
ATOM 605 N N . GLU A 1 74 ? -1.705 6.275 21.099 1.00 87.62 74 GLU A N 1
ATOM 606 C CA . GLU A 1 74 ? -1.221 5.245 22.015 1.00 87.62 74 GLU A CA 1
ATOM 607 C C . GLU A 1 74 ? -1.831 3.870 21.706 1.00 87.62 74 GLU A C 1
ATOM 609 O O . GLU A 1 74 ? -3.054 3.665 21.763 1.00 87.62 74 GLU A O 1
ATOM 614 N N . LEU A 1 75 ? -0.962 2.901 21.412 1.00 87.94 75 LEU A N 1
ATOM 615 C CA . LEU A 1 75 ? -1.304 1.503 21.156 1.00 87.94 75 LEU A CA 1
ATOM 616 C C . LEU A 1 75 ? -0.344 0.573 21.890 1.00 87.94 75 LEU A C 1
ATOM 618 O O . LEU A 1 75 ? 0.855 0.830 21.979 1.00 87.94 75 LEU A O 1
ATOM 622 N N . THR A 1 76 ? -0.867 -0.558 22.351 1.00 90.25 76 THR A N 1
ATOM 623 C CA . THR A 1 76 ? -0.032 -1.649 22.853 1.00 90.25 76 THR A CA 1
ATOM 624 C C . THR A 1 76 ? 0.684 -2.333 21.689 1.00 90.25 76 THR A C 1
ATOM 626 O O . THR A 1 76 ? 0.157 -2.400 20.576 1.00 90.25 76 THR A O 1
ATOM 629 N N . SER A 1 77 ? 1.874 -2.876 21.946 1.00 88.31 77 SER A N 1
ATOM 630 C CA . SER A 1 77 ? 2.628 -3.665 20.962 1.00 88.31 77 SER A CA 1
ATOM 631 C C . SER A 1 77 ? 1.801 -4.835 20.421 1.00 88.31 77 SER A C 1
ATOM 633 O O . SER A 1 77 ? 1.784 -5.075 19.217 1.00 88.31 77 SER A O 1
ATOM 635 N N . GLU A 1 78 ? 1.044 -5.509 21.290 1.00 89.62 78 GLU A N 1
ATOM 636 C CA . GLU A 1 78 ? 0.104 -6.561 20.898 1.00 89.62 78 GLU A CA 1
ATOM 637 C C . GLU A 1 78 ? -1.033 -6.019 20.020 1.00 89.62 78 GLU A C 1
ATOM 639 O O . GLU A 1 78 ? -1.357 -6.603 18.985 1.00 89.62 78 GLU A O 1
ATOM 644 N N . GLY A 1 79 ? -1.609 -4.871 20.388 1.00 88.88 79 GLY A N 1
ATOM 645 C CA . GLY A 1 79 ? -2.682 -4.235 19.632 1.00 88.88 79 GLY A CA 1
ATOM 646 C C . GLY A 1 79 ? -2.249 -3.817 18.228 1.00 88.88 79 GLY A C 1
ATOM 647 O O . GLY A 1 79 ? -3.049 -3.910 17.297 1.00 88.88 79 GLY A O 1
ATOM 648 N N . LEU A 1 80 ? -0.990 -3.401 18.059 1.00 90.38 80 LEU A N 1
ATOM 649 C CA . LEU A 1 80 ? -0.393 -3.156 16.748 1.00 90.38 80 LEU A CA 1
ATOM 650 C C . LEU A 1 80 ? -0.107 -4.470 16.008 1.00 90.38 80 LEU A C 1
ATOM 652 O O . LEU A 1 80 ? -0.450 -4.588 14.834 1.00 90.38 80 LEU A O 1
ATOM 656 N N . ASN A 1 81 ? 0.441 -5.480 16.690 1.00 91.69 81 ASN A N 1
ATOM 657 C CA . ASN A 1 81 ? 0.746 -6.784 16.097 1.00 91.69 81 ASN A CA 1
ATOM 658 C C . ASN A 1 81 ? -0.490 -7.454 15.479 1.00 91.69 81 ASN A C 1
ATOM 660 O O . ASN A 1 81 ? -0.442 -7.941 14.356 1.00 91.69 81 ASN A O 1
ATOM 664 N N . GLN A 1 82 ? -1.634 -7.403 16.167 1.00 90.69 82 GLN A N 1
ATOM 665 C CA . GLN A 1 82 ? -2.900 -7.957 15.672 1.00 90.69 82 GLN A CA 1
ATOM 666 C C . GLN A 1 82 ? -3.392 -7.293 14.372 1.00 90.69 82 GLN A C 1
ATOM 668 O O . GLN A 1 82 ? -4.230 -7.855 13.659 1.00 90.69 82 GLN A O 1
ATOM 673 N N . ARG A 1 83 ? -2.888 -6.096 14.042 1.00 90.88 83 ARG A N 1
ATOM 674 C CA . ARG A 1 83 ? -3.189 -5.411 12.778 1.00 90.88 83 ARG A CA 1
ATOM 675 C C . ARG A 1 83 ? -2.364 -5.931 11.616 1.00 90.88 83 ARG A C 1
ATOM 677 O O . ARG A 1 83 ? -2.798 -5.754 10.487 1.00 90.88 83 ARG A O 1
ATOM 684 N N . PHE A 1 84 ? -1.256 -6.624 11.855 1.00 90.62 84 PHE A N 1
ATOM 685 C CA . PHE A 1 84 ? -0.512 -7.309 10.803 1.00 90.62 84 PHE A CA 1
ATOM 686 C C . PHE A 1 84 ? -1.155 -8.663 10.503 1.00 90.62 84 PHE A C 1
ATOM 688 O O . PHE A 1 84 ? -0.789 -9.701 11.044 1.00 90.62 84 PHE A O 1
ATOM 695 N N . ASN A 1 85 ? -2.167 -8.638 9.640 1.00 92.94 85 ASN A N 1
ATOM 696 C CA . ASN A 1 85 ? -2.913 -9.819 9.216 1.00 92.94 85 ASN A CA 1
ATOM 697 C C . ASN A 1 85 ? -3.240 -9.757 7.713 1.00 92.94 85 ASN A C 1
ATOM 699 O O . ASN A 1 85 ? -2.947 -8.772 7.032 1.00 92.94 85 ASN A O 1
ATOM 703 N N . SER A 1 86 ? -3.877 -10.803 7.184 1.00 94.69 86 SER A N 1
ATOM 704 C CA . SER A 1 86 ? -4.241 -10.884 5.762 1.00 94.69 86 SER A CA 1
ATOM 705 C C . SER A 1 86 ? -5.153 -9.743 5.297 1.00 94.69 86 SER A C 1
ATOM 707 O O . SER A 1 86 ? -5.001 -9.258 4.177 1.00 94.69 86 SER A O 1
ATOM 709 N N . LYS A 1 87 ? -6.046 -9.250 6.163 1.00 94.75 87 LYS A N 1
ATOM 710 C CA . LYS A 1 87 ? -6.947 -8.126 5.860 1.00 94.75 87 LYS A CA 1
ATOM 711 C C . LYS A 1 87 ? -6.191 -6.809 5.725 1.00 94.75 87 LYS A C 1
ATOM 713 O O . LYS A 1 87 ? -6.508 -6.005 4.855 1.00 94.75 87 LYS A O 1
ATOM 718 N N . ALA A 1 88 ? -5.143 -6.607 6.520 1.00 93.56 88 ALA A N 1
ATOM 719 C CA . ALA A 1 88 ? -4.250 -5.466 6.346 1.00 93.56 88 ALA A CA 1
ATOM 720 C C . ALA A 1 88 ? -3.490 -5.518 5.018 1.00 93.56 88 ALA A C 1
ATOM 722 O O . ALA A 1 88 ? -3.334 -4.489 4.368 1.00 93.56 88 ALA A O 1
ATOM 723 N N . VAL A 1 89 ? -3.075 -6.705 4.570 1.00 93.94 89 VAL A N 1
ATOM 724 C CA . VAL A 1 89 ? -2.446 -6.867 3.250 1.00 93.94 89 VAL A CA 1
ATOM 725 C C . VAL A 1 89 ? -3.429 -6.525 2.125 1.00 93.94 89 VAL A C 1
ATOM 727 O O . VAL A 1 89 ? -3.057 -5.818 1.191 1.00 93.94 89 VAL A O 1
ATOM 730 N N . GLU A 1 90 ? -4.682 -6.983 2.208 1.00 95.56 90 GLU A N 1
ATOM 731 C CA . GLU A 1 90 ? -5.739 -6.620 1.248 1.00 95.56 90 GLU A CA 1
ATOM 732 C C . GLU A 1 90 ? -5.992 -5.105 1.224 1.00 95.56 90 GLU A C 1
ATOM 734 O O . GLU A 1 90 ? -6.051 -4.509 0.147 1.00 95.56 90 GLU A O 1
ATOM 739 N N . PHE A 1 91 ? -6.056 -4.468 2.395 1.00 95.38 91 PHE A N 1
ATOM 740 C CA . PHE A 1 91 ? -6.180 -3.016 2.523 1.00 95.38 91 PHE A CA 1
ATOM 741 C C . PHE A 1 91 ? -5.022 -2.263 1.856 1.00 95.38 91 PHE A C 1
ATOM 743 O O . PHE A 1 91 ? -5.256 -1.371 1.040 1.00 95.38 91 PHE A O 1
ATOM 750 N N . LEU A 1 92 ? -3.774 -2.643 2.148 1.00 93.94 92 LEU A N 1
ATOM 751 C CA . LEU A 1 92 ? -2.598 -2.016 1.540 1.00 93.94 92 LEU A CA 1
ATOM 752 C C . LEU A 1 92 ? -2.598 -2.194 0.016 1.00 93.94 92 LEU A C 1
ATOM 754 O O . LEU A 1 92 ? -2.348 -1.232 -0.708 1.00 93.94 92 LEU A O 1
ATOM 758 N N . LYS A 1 93 ? -2.943 -3.388 -0.487 1.00 94.12 93 LYS A N 1
ATOM 759 C CA . LYS A 1 93 ? -3.085 -3.636 -1.931 1.00 94.12 93 LYS A CA 1
ATOM 760 C C . LYS A 1 93 ? -4.113 -2.701 -2.562 1.00 94.12 93 LYS A C 1
ATOM 762 O O . LYS A 1 93 ? -3.810 -2.096 -3.587 1.00 94.12 93 LYS A O 1
ATOM 767 N N . LYS A 1 94 ? -5.290 -2.548 -1.946 1.00 93.81 94 LYS A N 1
ATOM 768 C CA . LYS A 1 94 ? -6.347 -1.649 -2.431 1.00 93.81 94 LYS A CA 1
ATOM 769 C C . LYS A 1 94 ? -5.870 -0.195 -2.482 1.00 93.81 94 LYS A C 1
ATOM 771 O O . LYS A 1 94 ? -6.041 0.457 -3.507 1.00 93.81 94 LYS A O 1
ATOM 776 N N . MET A 1 95 ? -5.210 0.283 -1.424 1.00 92.38 95 MET A N 1
ATOM 777 C CA . MET A 1 95 ? -4.631 1.632 -1.370 1.00 92.38 95 MET A CA 1
ATOM 778 C C . MET A 1 95 ? -3.624 1.869 -2.500 1.00 92.38 95 MET A C 1
ATOM 780 O O . MET A 1 95 ? -3.750 2.838 -3.248 1.00 92.38 95 MET A O 1
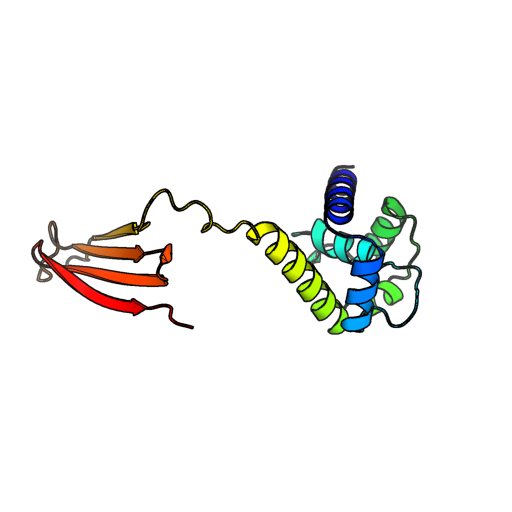ATOM 784 N N . PHE A 1 96 ? -2.652 0.967 -2.667 1.00 90.44 96 PHE A N 1
ATOM 785 C CA . PHE A 1 96 ? -1.649 1.096 -3.723 1.00 90.44 96 PHE A CA 1
ATOM 786 C C . PHE A 1 96 ? -2.268 1.026 -5.118 1.00 90.44 96 PHE A C 1
ATOM 788 O O . PHE A 1 96 ? -1.907 1.828 -5.971 1.00 90.44 96 PHE A O 1
ATOM 795 N N . GLN A 1 97 ? -3.234 0.135 -5.352 1.00 90.31 97 GLN A N 1
ATOM 796 C CA . GLN A 1 97 ? -3.960 0.077 -6.622 1.00 90.31 97 GLN A CA 1
ATOM 797 C C . GLN A 1 97 ? -4.641 1.407 -6.953 1.00 90.31 97 GLN A C 1
ATOM 799 O O . GLN A 1 97 ? -4.532 1.867 -8.084 1.00 90.31 97 GLN A O 1
ATOM 804 N N . CYS A 1 98 ? -5.295 2.048 -5.982 1.00 89.00 98 CYS A N 1
ATOM 805 C CA . CYS A 1 98 ? -5.929 3.350 -6.182 1.00 89.00 98 CYS A CA 1
ATOM 806 C C . CYS A 1 98 ? -4.906 4.471 -6.433 1.00 89.00 98 CYS A C 1
ATOM 808 O O . CYS A 1 98 ? -5.122 5.301 -7.313 1.00 89.00 98 CYS A O 1
ATOM 810 N N . ILE A 1 99 ? -3.775 4.476 -5.719 1.00 87.06 99 ILE A N 1
ATOM 811 C CA . ILE A 1 99 ? -2.674 5.428 -5.957 1.00 87.06 99 ILE A CA 1
ATOM 812 C C . ILE A 1 99 ? -2.124 5.269 -7.374 1.00 87.06 99 ILE A C 1
ATOM 814 O O . ILE A 1 99 ? -2.012 6.250 -8.106 1.00 87.06 99 ILE A O 1
ATOM 818 N N . PHE A 1 100 ? -1.809 4.037 -7.776 1.00 84.19 100 PHE A N 1
ATOM 819 C CA . PHE A 1 100 ? -1.279 3.760 -9.106 1.00 84.19 100 PHE A CA 1
ATOM 820 C C . PHE A 1 100 ? -2.300 4.078 -10.189 1.00 84.19 100 PHE A C 1
ATOM 822 O O . PHE A 1 100 ? -1.943 4.711 -11.175 1.00 84.19 100 PHE A O 1
ATOM 829 N N . ALA A 1 101 ? -3.569 3.717 -9.996 1.00 83.69 101 ALA A N 1
ATOM 830 C CA . ALA A 1 101 ? -4.624 4.087 -10.925 1.00 83.69 101 ALA A CA 1
ATOM 831 C C . ALA A 1 101 ? -4.651 5.605 -11.131 1.00 83.69 101 ALA A C 1
ATOM 833 O O . ALA A 1 101 ? -4.593 6.034 -12.274 1.00 83.69 101 ALA A O 1
ATOM 834 N N . ASN A 1 102 ? -4.625 6.418 -10.071 1.00 77.62 102 ASN A N 1
ATOM 835 C CA . ASN A 1 102 ? -4.601 7.880 -10.192 1.00 77.62 102 ASN A CA 1
ATOM 836 C C . ASN A 1 102 ? -3.327 8.411 -10.874 1.00 77.62 102 ASN A C 1
ATOM 838 O O . ASN A 1 102 ? -3.419 9.286 -11.731 1.00 77.62 102 ASN A O 1
ATOM 842 N N . GLN A 1 103 ? -2.146 7.878 -10.544 1.00 75.50 103 GLN A N 1
ATOM 843 C CA . GLN A 1 103 ? -0.882 8.312 -11.159 1.00 75.50 103 GLN A CA 1
ATOM 844 C C . GLN A 1 103 ? -0.762 7.919 -12.634 1.00 75.50 103 GLN A C 1
ATOM 846 O O . GLN A 1 103 ? -0.147 8.641 -13.414 1.00 75.50 103 GLN A O 1
ATOM 851 N N . PHE A 1 104 ? -1.353 6.792 -13.027 1.00 67.00 104 PHE A N 1
ATOM 852 C CA . PHE A 1 104 ? -1.358 6.304 -14.405 1.00 67.00 104 PHE A CA 1
ATOM 853 C C . PHE A 1 104 ? -2.663 6.618 -15.150 1.00 67.00 104 PHE A C 1
ATOM 855 O O . PHE A 1 104 ? -2.811 6.216 -16.301 1.00 67.00 104 PHE A O 1
ATOM 862 N N . SER A 1 105 ? -3.587 7.370 -14.537 1.00 59.62 105 SER A N 1
ATOM 863 C CA . SER A 1 105 ? -4.827 7.835 -15.181 1.00 59.62 105 SER A CA 1
ATOM 864 C C . SER A 1 105 ? -4.579 8.930 -16.209 1.00 59.62 105 SER A C 1
ATOM 866 O O . SER A 1 105 ? -5.525 9.356 -16.861 1.00 59.62 105 SER A O 1
ATOM 868 N N . PHE A 1 106 ? -3.334 9.378 -16.400 1.00 55.41 106 PHE A N 1
ATOM 869 C CA . PHE A 1 106 ? -3.001 10.106 -17.613 1.00 55.41 106 PHE A CA 1
ATOM 870 C C . PHE A 1 106 ? -3.204 9.154 -18.786 1.00 55.41 106 PHE A C 1
ATOM 872 O O . PHE A 1 106 ? -2.454 8.178 -18.912 1.00 55.41 106 PHE A O 1
ATOM 879 N N . PRO A 1 107 ? -4.161 9.421 -19.688 1.00 54.38 107 PRO A N 1
ATOM 880 C CA . PRO A 1 107 ? -4.126 8.747 -20.955 1.00 54.38 107 PRO A CA 1
ATOM 881 C C . PRO A 1 107 ? -2.819 9.193 -21.609 1.00 54.38 107 PRO A C 1
ATOM 883 O O . PRO A 1 107 ? -2.719 10.279 -22.170 1.00 54.38 107 PRO A O 1
ATOM 886 N N . ILE A 1 108 ? -1.828 8.298 -21.643 1.00 54.25 108 ILE A N 1
ATOM 887 C CA . ILE A 1 108 ? -0.668 8.387 -22.552 1.00 54.25 108 ILE A CA 1
ATOM 888 C C . ILE A 1 108 ? -1.152 8.530 -24.023 1.00 54.25 108 ILE A C 1
ATOM 890 O O . ILE A 1 108 ? -0.379 8.742 -24.953 1.00 54.25 108 ILE A O 1
ATOM 894 N N . VAL A 1 109 ? -2.463 8.412 -24.248 1.00 55.69 109 VAL A N 1
ATOM 895 C CA . VAL A 1 109 ? -3.123 8.118 -25.501 1.00 55.69 109 VAL A CA 1
ATOM 896 C C . VAL A 1 109 ? -3.989 9.261 -26.043 1.00 55.69 109 VAL A C 1
ATOM 898 O O . VAL A 1 109 ? -4.326 9.193 -27.220 1.00 55.69 109 VAL A O 1
ATOM 901 N N . GLU A 1 110 ? -4.345 10.300 -25.277 1.00 56.69 110 GLU A N 1
ATOM 902 C CA . GLU A 1 110 ? -5.335 11.277 -25.783 1.00 56.69 110 GLU A CA 1
ATOM 903 C C . GLU A 1 110 ? -4.766 12.276 -26.801 1.00 56.69 110 GLU A C 1
ATOM 905 O O . GLU A 1 110 ? -5.484 12.683 -27.706 1.00 56.69 110 GLU A O 1
ATOM 910 N N . ASN A 1 111 ? -3.459 12.561 -26.773 1.00 58.25 111 ASN A N 1
ATOM 911 C CA . ASN A 1 111 ? -2.791 13.399 -27.778 1.00 58.25 111 ASN A CA 1
ATOM 912 C C . ASN A 1 111 ? -1.620 12.653 -28.429 1.00 58.25 111 ASN A C 1
ATOM 914 O O . ASN A 1 111 ? -0.448 12.975 -28.218 1.00 58.25 111 ASN A O 1
ATOM 918 N N . ARG A 1 112 ? -1.919 11.618 -29.225 1.00 60.66 112 ARG A N 1
ATOM 919 C CA . ARG A 1 112 ? -0.890 10.907 -30.000 1.00 60.66 112 ARG A CA 1
ATOM 920 C C . ARG A 1 112 ? -0.286 11.833 -31.066 1.00 60.66 112 ARG A C 1
ATOM 922 O O . ARG A 1 112 ? -0.811 11.936 -32.167 1.00 60.66 112 ARG A O 1
ATOM 929 N N . LEU A 1 113 ? 0.869 12.435 -30.775 1.00 69.06 113 LEU A N 1
ATOM 930 C CA .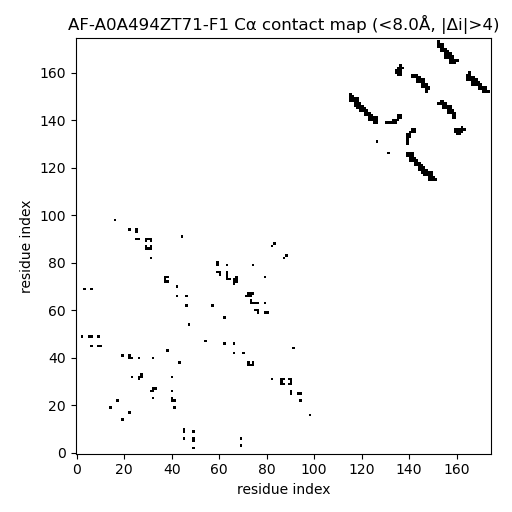 LEU A 1 113 ? 1.701 13.138 -31.771 1.00 69.06 113 LEU A CA 1
ATOM 931 C C . LEU A 1 113 ? 2.363 12.176 -32.777 1.00 69.06 113 LEU A C 1
ATOM 933 O O . LEU A 1 113 ? 2.918 12.601 -33.787 1.00 69.06 113 LEU A O 1
ATOM 937 N N . PHE A 1 114 ? 2.336 10.872 -32.500 1.00 68.06 114 PHE A N 1
ATOM 938 C CA . PHE A 1 114 ? 2.957 9.836 -33.318 1.00 68.06 114 PHE A CA 1
ATOM 939 C C . PHE A 1 114 ? 2.143 8.538 -33.293 1.00 68.06 114 PHE A C 1
ATOM 941 O O . PHE A 1 114 ? 1.522 8.166 -32.298 1.00 68.06 114 PHE A O 1
ATOM 948 N N . ASN A 1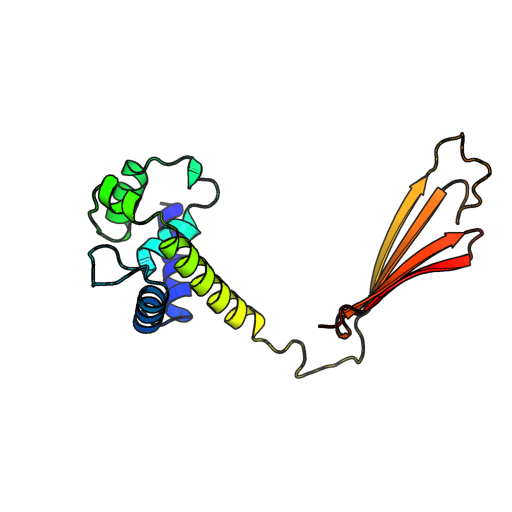 115 ? 2.212 7.790 -34.395 1.00 70.38 115 ASN A N 1
ATOM 949 C CA . ASN A 1 115 ? 1.467 6.539 -34.573 1.00 70.38 115 ASN A CA 1
ATOM 950 C C . ASN A 1 115 ? 2.157 5.312 -33.948 1.00 70.38 115 ASN A C 1
ATOM 952 O O . ASN A 1 115 ? 1.550 4.241 -33.853 1.00 70.38 115 ASN A O 1
ATOM 956 N N . ARG A 1 116 ? 3.441 5.419 -33.567 1.00 68.50 116 ARG A N 1
ATOM 957 C CA . ARG A 1 116 ? 4.235 4.293 -33.052 1.00 68.50 116 ARG A CA 1
ATOM 958 C C . ARG A 1 116 ? 5.457 4.760 -32.255 1.00 68.50 116 ARG A C 1
ATOM 960 O O . ARG A 1 116 ? 6.264 5.514 -32.781 1.00 68.50 116 ARG A O 1
ATOM 967 N N . ILE A 1 117 ? 5.648 4.199 -31.060 1.00 76.50 117 ILE A N 1
ATOM 968 C CA . ILE A 1 117 ? 6.927 4.222 -30.327 1.00 76.50 117 ILE A CA 1
ATOM 969 C C . ILE A 1 117 ? 7.598 2.861 -30.520 1.00 76.50 117 ILE A C 1
ATOM 971 O O . ILE A 1 117 ? 6.971 1.830 -30.260 1.00 76.50 117 ILE A O 1
ATOM 975 N N . ARG A 1 118 ? 8.849 2.849 -30.994 1.00 75.69 118 ARG A N 1
ATOM 976 C CA . ARG A 1 118 ? 9.687 1.644 -31.078 1.00 75.69 118 ARG A CA 1
ATOM 977 C C . ARG A 1 118 ? 10.829 1.771 -30.082 1.00 75.69 118 ARG A C 1
ATOM 979 O O . ARG A 1 118 ? 11.669 2.648 -30.244 1.00 75.69 118 ARG A O 1
ATOM 986 N N . ILE A 1 119 ? 10.862 0.888 -29.093 1.00 77.75 119 ILE A N 1
ATOM 987 C CA . ILE A 1 119 ? 12.004 0.747 -28.193 1.00 77.75 119 ILE A CA 1
ATOM 988 C C . ILE A 1 119 ? 12.927 -0.291 -28.823 1.00 77.75 119 ILE A C 1
ATOM 990 O O . ILE A 1 11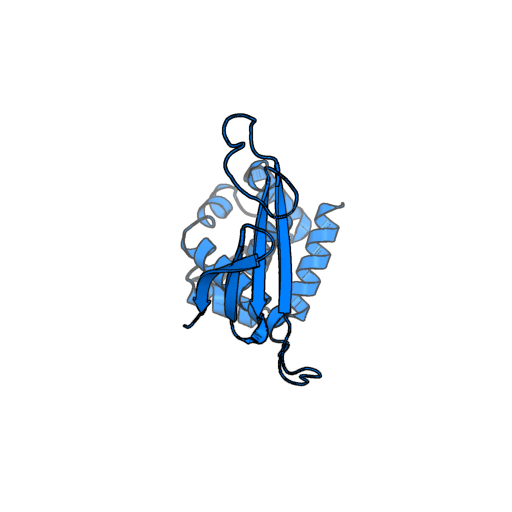9 ? 12.507 -1.421 -29.083 1.00 77.75 119 ILE A O 1
ATOM 994 N N . LEU A 1 120 ? 14.151 0.128 -29.125 1.00 79.62 120 LEU A N 1
ATOM 995 C CA . LEU A 1 120 ? 15.207 -0.720 -29.658 1.00 79.62 120 LEU A CA 1
ATOM 996 C C . LEU A 1 120 ? 16.223 -0.950 -28.551 1.00 79.62 120 LEU A C 1
ATOM 998 O O . LEU A 1 120 ? 16.774 0.011 -28.026 1.00 79.62 120 LEU A O 1
ATOM 1002 N N . ASP A 1 121 ? 16.477 -2.212 -28.246 1.00 81.56 121 ASP A N 1
ATOM 1003 C CA . ASP A 1 121 ? 17.594 -2.614 -27.406 1.00 81.56 121 ASP A CA 1
ATOM 1004 C C . ASP A 1 121 ? 18.472 -3.603 -28.178 1.00 81.56 121 ASP A C 1
ATOM 1006 O O . ASP A 1 121 ? 17.981 -4.404 -28.987 1.00 81.56 121 ASP A O 1
ATOM 1010 N N . SER A 1 122 ? 19.784 -3.521 -27.983 1.00 79.06 122 SER A N 1
ATOM 1011 C CA . SER A 1 122 ? 20.736 -4.434 -28.608 1.00 79.06 122 SER A CA 1
ATOM 1012 C C . SER A 1 122 ? 21.847 -4.780 -27.637 1.00 79.06 122 SER A C 1
ATOM 1014 O O . SER A 1 122 ? 22.573 -3.900 -27.185 1.00 79.06 122 SER A O 1
ATOM 1016 N N . SER A 1 123 ? 22.011 -6.073 -27.389 1.00 76.25 123 SER A N 1
ATOM 1017 C CA . SER A 1 123 ? 23.076 -6.619 -26.557 1.00 76.25 123 SER A CA 1
ATOM 1018 C C . SER A 1 123 ? 23.971 -7.515 -27.405 1.00 76.25 123 SER A C 1
ATOM 1020 O O . SER A 1 123 ? 23.493 -8.312 -28.221 1.00 76.25 123 SER A O 1
ATOM 1022 N N . GLY A 1 124 ? 25.282 -7.371 -27.231 1.00 79.62 124 GLY A N 1
ATOM 1023 C CA . GLY A 1 124 ? 26.280 -8.160 -27.941 1.00 79.62 124 GLY A CA 1
ATOM 1024 C C . GLY A 1 124 ? 27.371 -8.647 -27.001 1.00 79.62 124 GLY A C 1
ATOM 1025 O O . GLY A 1 124 ? 27.809 -7.899 -26.132 1.00 79.62 124 GLY A O 1
ATOM 1026 N N . PHE A 1 125 ? 27.808 -9.889 -27.188 1.00 78.75 125 PHE A N 1
ATOM 1027 C CA . PHE A 1 125 ? 28.925 -10.470 -26.447 1.00 78.75 125 PHE A CA 1
ATOM 1028 C C . PHE A 1 125 ? 29.795 -11.340 -27.358 1.00 78.75 125 PHE A C 1
ATOM 1030 O O . PHE A 1 125 ? 29.326 -11.890 -28.360 1.00 78.75 125 PHE A O 1
ATOM 1037 N N . ASN A 1 126 ? 31.077 -11.446 -27.010 1.00 78.56 126 ASN A N 1
ATOM 1038 C CA . ASN A 1 126 ? 32.033 -12.290 -27.722 1.00 78.56 126 ASN A CA 1
ATOM 1039 C C . ASN A 1 126 ? 31.873 -13.745 -27.285 1.00 78.56 126 ASN A C 1
ATOM 1041 O O . ASN A 1 126 ? 31.593 -14.016 -26.116 1.00 78.56 126 ASN A O 1
ATOM 1045 N N . LEU A 1 127 ? 32.050 -14.675 -28.219 1.00 76.25 127 LEU A N 1
ATOM 1046 C CA . LEU A 1 127 ? 32.017 -16.097 -27.911 1.00 76.25 127 LEU A CA 1
ATOM 1047 C C . LEU A 1 127 ? 33.405 -16.605 -27.495 1.00 76.25 127 LEU A C 1
ATOM 1049 O O . LEU A 1 127 ? 34.412 -16.073 -27.971 1.00 76.25 127 LEU A O 1
ATOM 1053 N N . PRO A 1 128 ? 33.471 -17.637 -26.634 1.00 79.50 128 PRO A N 1
ATOM 1054 C CA . PRO A 1 128 ? 34.702 -18.376 -26.372 1.00 79.50 128 PRO A CA 1
ATOM 1055 C C . PRO A 1 128 ? 35.310 -18.964 -27.653 1.00 79.50 128 PRO A C 1
ATOM 1057 O O . PRO A 1 128 ? 34.604 -19.203 -28.634 1.00 79.50 128 PRO A O 1
ATOM 1060 N N . VAL A 1 129 ? 36.616 -19.240 -27.617 1.00 75.06 129 VAL A N 1
ATOM 1061 C CA . VAL A 1 129 ? 37.412 -19.718 -28.767 1.00 75.06 129 VAL A CA 1
ATOM 1062 C C . VAL A 1 129 ? 36.892 -21.047 -29.337 1.00 75.06 129 VAL A C 1
ATOM 1064 O O . VAL A 1 129 ? 37.044 -21.305 -30.524 1.00 75.06 129 VAL A O 1
ATOM 1067 N N . ASP A 1 130 ? 36.184 -21.849 -28.546 1.00 79.62 130 ASP A N 1
ATOM 1068 C CA . ASP A 1 130 ? 35.598 -23.119 -29.001 1.00 79.62 130 ASP A CA 1
ATOM 1069 C C . ASP A 1 130 ? 34.450 -22.942 -30.019 1.00 79.62 130 ASP A C 1
ATOM 1071 O O . ASP A 1 130 ? 34.001 -23.909 -30.626 1.00 79.62 130 ASP A O 1
ATOM 1075 N N . TYR A 1 131 ? 33.972 -21.710 -30.229 1.00 71.00 131 TYR A N 1
ATOM 1076 C CA . TYR A 1 131 ? 32.859 -21.380 -31.128 1.00 71.00 131 TYR A CA 1
ATOM 1077 C C . TYR A 1 131 ? 33.298 -20.554 -32.351 1.00 71.00 131 TYR A C 1
ATOM 1079 O O . TYR A 1 131 ? 32.525 -19.737 -32.857 1.00 71.00 131 TYR A O 1
ATOM 1087 N N . LEU A 1 132 ? 34.528 -20.752 -32.843 1.00 69.62 132 LEU A N 1
ATOM 1088 C CA . LEU A 1 132 ? 35.052 -20.073 -34.043 1.00 69.62 132 LEU A CA 1
ATOM 1089 C C . LEU A 1 132 ? 34.185 -20.290 -35.295 1.00 69.62 132 LEU A C 1
ATOM 1091 O O . LEU A 1 132 ? 34.086 -19.391 -36.128 1.00 69.62 132 LEU A O 1
ATOM 1095 N N . ASP A 1 133 ? 33.497 -21.431 -35.383 1.00 73.62 133 ASP A N 1
ATOM 1096 C CA . ASP A 1 133 ? 32.601 -21.772 -36.497 1.00 73.62 133 ASP A CA 1
ATOM 1097 C C . ASP A 1 133 ? 31.276 -20.982 -36.479 1.00 73.62 133 ASP A C 1
ATOM 1099 O O . ASP A 1 133 ? 30.483 -21.036 -37.424 1.00 73.62 133 ASP A O 1
ATOM 1103 N N . TYR A 1 134 ? 30.997 -20.230 -35.408 1.00 69.88 134 TYR A N 1
ATOM 1104 C CA . TYR A 1 134 ? 29.806 -19.394 -35.323 1.00 69.88 134 TYR A CA 1
ATOM 1105 C C . TYR A 1 134 ? 30.021 -18.049 -36.032 1.00 69.88 134 TYR A C 1
ATOM 1107 O O . TYR A 1 134 ? 30.607 -17.107 -35.492 1.00 69.88 134 TYR A O 1
ATOM 1115 N N . GLU A 1 135 ? 29.470 -17.926 -37.241 1.00 66.12 135 GLU A N 1
ATOM 1116 C CA . GLU A 1 135 ? 29.532 -16.697 -38.039 1.00 66.12 135 GLU A CA 1
ATOM 1117 C C . GLU A 1 135 ? 28.613 -15.583 -37.487 1.00 66.12 135 GLU A C 1
ATOM 1119 O O . GLU A 1 135 ? 27.451 -15.411 -37.887 1.00 66.12 135 GLU A O 1
ATOM 1124 N N . GLY A 1 136 ? 29.157 -14.802 -36.552 1.00 65.06 136 GLY A N 1
ATOM 1125 C CA . GLY A 1 136 ? 28.525 -13.627 -35.960 1.00 65.06 136 GLY A CA 1
ATOM 1126 C C . GLY A 1 136 ? 28.446 -12.403 -36.883 1.00 65.06 136 GLY A C 1
ATOM 1127 O O . GLY A 1 136 ? 28.767 -12.439 -38.069 1.00 65.06 136 GLY A O 1
ATOM 1128 N N . ALA A 1 137 ? 27.978 -11.275 -36.340 1.00 59.59 137 ALA A N 1
ATOM 1129 C CA . ALA A 1 137 ? 27.785 -10.032 -37.103 1.00 59.59 137 ALA A CA 1
ATOM 1130 C C . ALA A 1 137 ? 29.084 -9.239 -37.364 1.00 59.59 137 ALA A C 1
ATOM 1132 O O . ALA A 1 137 ? 29.121 -8.421 -38.278 1.00 59.59 137 ALA A O 1
ATOM 1133 N N . SER A 1 138 ? 30.115 -9.434 -36.539 1.00 58.22 138 SER A N 1
ATOM 1134 C CA . SER A 1 138 ? 31.427 -8.777 -36.644 1.00 58.22 138 SER A CA 1
ATOM 1135 C C . SER A 1 138 ? 32.486 -9.636 -35.934 1.00 58.22 138 SER A C 1
ATOM 1137 O O . SER A 1 138 ? 32.965 -9.257 -34.869 1.00 58.22 138 SER A O 1
ATOM 1139 N N . GLY A 1 139 ? 32.762 -10.832 -36.469 1.00 66.38 139 GLY A N 1
ATOM 1140 C CA . GLY A 1 139 ? 33.623 -11.857 -35.848 1.00 66.38 139 GLY A CA 1
ATOM 1141 C C . GLY A 1 139 ? 32.845 -12.944 -35.088 1.00 66.38 139 GLY A C 1
ATOM 1142 O O . GLY A 1 139 ? 31.629 -13.067 -35.254 1.00 66.38 139 GLY A O 1
ATOM 1143 N N . SER A 1 140 ? 33.537 -13.720 -34.244 1.00 62.03 140 SER A N 1
ATOM 1144 C CA . SER A 1 140 ? 32.970 -14.780 -33.388 1.00 62.03 140 SER A CA 1
ATOM 1145 C C . SER A 1 140 ? 32.235 -14.187 -32.174 1.00 62.03 140 SER A C 1
ATOM 1147 O O . SER A 1 140 ? 32.702 -14.226 -31.035 1.00 62.03 140 SER A O 1
ATOM 1149 N N . GLY A 1 141 ? 31.078 -13.571 -32.418 1.00 65.69 141 GLY A N 1
ATOM 1150 C CA . GLY A 1 141 ? 30.274 -12.929 -31.378 1.00 65.69 141 GLY A CA 1
ATOM 1151 C C . GLY A 1 141 ? 28.787 -12.941 -31.699 1.00 65.69 141 GLY A C 1
ATOM 1152 O O . GLY A 1 141 ? 28.380 -12.865 -32.862 1.00 65.69 141 GLY A O 1
ATOM 1153 N N . VAL A 1 142 ? 27.957 -13.019 -30.663 1.00 70.44 142 VA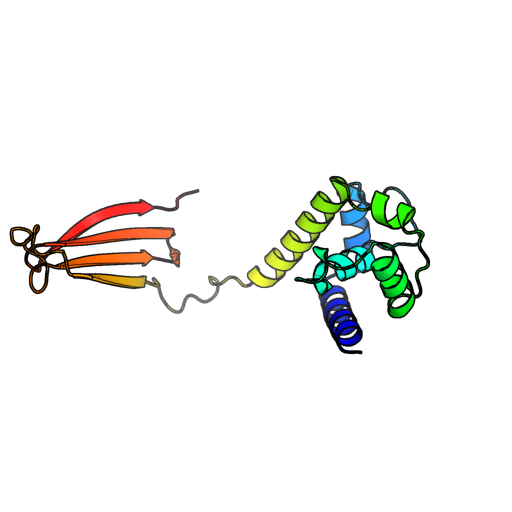L A N 1
ATOM 1154 C CA . VAL A 1 142 ? 26.502 -13.034 -30.819 1.00 70.44 142 VAL A CA 1
ATOM 1155 C C . VAL A 1 142 ? 25.947 -11.648 -30.559 1.00 70.44 142 VAL A C 1
ATOM 1157 O O . VAL A 1 142 ? 26.286 -11.006 -29.568 1.00 70.44 142 VAL A O 1
ATOM 1160 N N . LYS A 1 143 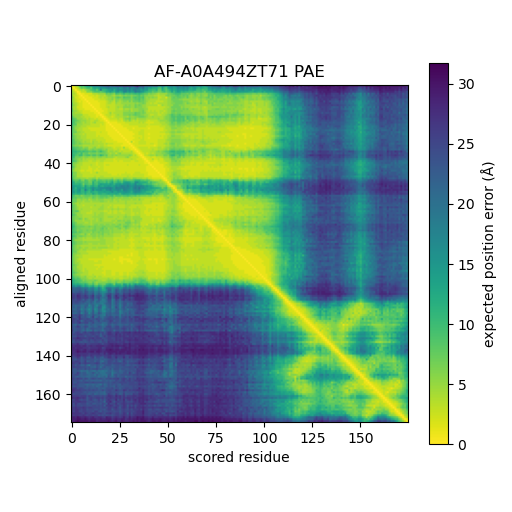? 25.070 -11.191 -31.455 1.00 75.50 143 LYS A N 1
ATOM 1161 C CA . LYS A 1 143 ? 24.270 -9.983 -31.258 1.00 75.50 143 LYS A CA 1
ATOM 1162 C C . LYS A 1 143 ? 22.799 -10.351 -31.286 1.00 75.50 143 LYS A C 1
ATOM 1164 O O . LYS A 1 143 ? 22.320 -10.950 -32.254 1.00 75.50 143 LYS A O 1
ATOM 1169 N N . TYR A 1 144 ? 22.101 -9.939 -30.241 1.00 70.81 144 TYR A N 1
ATOM 1170 C CA . TYR A 1 144 ? 20.655 -10.012 -30.146 1.00 70.81 144 TYR A CA 1
ATOM 1171 C C . TYR A 1 144 ? 20.103 -8.595 -30.094 1.00 70.81 144 TYR A C 1
ATOM 1173 O O . TYR A 1 144 ? 20.662 -7.720 -29.435 1.00 70.81 144 TYR A O 1
ATOM 1181 N N . SER A 1 145 ? 19.011 -8.360 -30.810 1.00 77.12 145 SER A N 1
ATOM 1182 C CA . SER A 1 145 ? 18.278 -7.106 -30.716 1.00 77.12 145 SER A CA 1
ATOM 1183 C C . SER A 1 145 ? 16.818 -7.384 -30.448 1.00 77.12 145 SER A C 1
ATOM 1185 O O . SER A 1 145 ? 16.204 -8.217 -31.112 1.00 77.12 145 SER A O 1
ATOM 1187 N N . SER A 1 146 ? 16.263 -6.643 -29.504 1.00 69.62 146 SER A N 1
ATOM 1188 C CA . SER A 1 146 ? 14.849 -6.661 -29.180 1.00 69.62 146 SER A CA 1
ATOM 1189 C C . SER A 1 146 ? 14.220 -5.361 -29.667 1.00 69.62 146 SER A C 1
ATOM 1191 O O . SER A 1 146 ? 14.759 -4.273 -29.475 1.00 69.62 146 SER A O 1
ATOM 1193 N N . ASN A 1 147 ? 13.075 -5.469 -30.332 1.00 74.75 147 ASN A N 1
ATOM 1194 C CA . ASN A 1 147 ? 12.270 -4.334 -30.760 1.00 74.75 147 ASN A CA 1
ATOM 1195 C C . ASN A 1 147 ? 10.875 -4.468 -30.164 1.00 74.75 147 ASN A C 1
ATOM 1197 O O . ASN A 1 147 ? 10.150 -5.407 -30.490 1.00 74.75 147 ASN A O 1
ATOM 1201 N N . MET A 1 148 ? 10.493 -3.511 -29.329 1.00 70.19 148 MET A N 1
ATOM 1202 C CA . MET A 1 148 ? 9.177 -3.454 -28.708 1.00 70.19 148 MET A CA 1
ATOM 1203 C C . MET A 1 148 ? 8.388 -2.278 -29.281 1.00 70.19 148 MET A C 1
ATOM 1205 O O . MET A 1 148 ? 8.842 -1.135 -29.274 1.00 70.19 148 MET A O 1
ATOM 1209 N N . SER A 1 149 ? 7.172 -2.541 -29.750 1.00 69.06 149 SER A N 1
ATOM 1210 C CA . SER A 1 149 ? 6.198 -1.504 -30.085 1.00 69.06 149 SER A CA 1
ATOM 1211 C C . SER A 1 149 ? 5.351 -1.214 -28.856 1.00 69.06 149 SER A C 1
ATOM 1213 O O . SER A 1 149 ? 4.339 -1.875 -28.647 1.00 69.06 149 SER A O 1
ATOM 1215 N N . TYR A 1 150 ? 5.762 -0.220 -28.068 1.00 62.66 150 TYR A N 1
ATOM 1216 C CA . TYR A 1 150 ? 5.176 0.074 -26.755 1.00 62.66 150 TYR A CA 1
ATOM 1217 C C . TYR A 1 150 ? 3.654 0.282 -26.812 1.00 62.66 150 TYR A C 1
ATOM 1219 O O . TYR A 1 150 ? 2.915 -0.309 -26.041 1.00 62.66 150 TYR A O 1
ATOM 1227 N N . ILE A 1 151 ? 3.174 1.029 -27.811 1.00 61.69 151 ILE A N 1
ATOM 1228 C CA . ILE A 1 151 ? 1.741 1.334 -27.980 1.00 61.69 151 ILE A CA 1
ATOM 1229 C C . ILE A 1 151 ? 0.908 0.104 -28.374 1.00 61.69 151 ILE A C 1
ATOM 1231 O O . ILE A 1 151 ? -0.287 0.068 -28.112 1.00 61.69 151 ILE A O 1
ATOM 1235 N N . ARG A 1 152 ? 1.507 -0.876 -29.060 1.00 63.59 152 ARG A N 1
ATOM 1236 C CA . ARG A 1 152 ? 0.782 -2.041 -29.596 1.00 63.59 152 ARG A CA 1
ATOM 1237 C C . ARG A 1 152 ? 0.999 -3.312 -28.774 1.00 63.59 152 ARG A C 1
ATOM 1239 O O . ARG A 1 152 ? 0.434 -4.331 -29.128 1.00 63.59 152 ARG A O 1
ATOM 1246 N N . GLY A 1 153 ? 1.870 -3.286 -27.763 1.00 61.41 153 GLY A N 1
ATOM 1247 C CA . GLY A 1 153 ? 2.242 -4.486 -27.009 1.00 61.41 153 GLY A CA 1
ATOM 1248 C C . GLY A 1 153 ? 2.982 -5.548 -27.835 1.00 61.41 153 GLY A C 1
ATOM 1249 O O . GLY A 1 153 ? 3.108 -6.682 -27.398 1.00 61.41 153 GLY A O 1
ATOM 1250 N N . ILE A 1 154 ? 3.485 -5.228 -29.032 1.00 66.31 154 ILE A N 1
ATOM 1251 C CA . ILE A 1 154 ? 4.135 -6.228 -29.897 1.00 66.31 154 ILE A CA 1
ATOM 1252 C C . ILE A 1 154 ? 5.646 -6.180 -29.712 1.00 66.31 154 ILE A C 1
ATOM 1254 O O . ILE A 1 154 ? 6.271 -5.141 -29.945 1.00 66.31 154 ILE A O 1
ATOM 1258 N N . SER A 1 155 ? 6.240 -7.323 -29.389 1.00 68.75 155 SER A N 1
ATOM 1259 C CA . SER A 1 155 ? 7.681 -7.514 -29.253 1.00 68.75 155 SER A CA 1
ATOM 1260 C C . SER A 1 155 ? 8.238 -8.430 -30.342 1.00 68.75 155 SER A C 1
ATOM 1262 O O . SER A 1 155 ? 7.630 -9.430 -30.728 1.00 68.75 155 SER A O 1
ATOM 1264 N N . TYR A 1 156 ? 9.423 -8.081 -30.831 1.00 71.81 156 TYR A N 1
ATOM 1265 C CA . TYR A 1 156 ? 10.192 -8.854 -31.794 1.00 71.81 156 TYR A CA 1
ATOM 1266 C C . TYR A 1 156 ? 11.599 -9.058 -31.249 1.00 71.81 156 TYR A C 1
ATOM 1268 O O . TYR A 1 156 ? 12.266 -8.082 -30.904 1.00 71.81 156 TYR A O 1
ATOM 1276 N N . ILE A 1 157 ? 12.074 -10.298 -31.245 1.00 73.19 157 ILE A N 1
ATOM 1277 C CA . ILE A 1 157 ? 13.464 -10.631 -30.940 1.00 73.19 157 ILE A CA 1
ATOM 1278 C C . ILE A 1 157 ? 14.152 -11.027 -32.237 1.00 73.19 157 ILE A C 1
ATOM 1280 O O . ILE A 1 157 ? 13.652 -11.840 -33.017 1.00 73.19 157 ILE A O 1
ATOM 1284 N N . TYR A 1 158 ? 15.324 -10.453 -32.455 1.00 76.06 158 TYR A N 1
ATOM 1285 C CA . TYR A 1 158 ? 16.153 -10.689 -33.617 1.00 76.06 158 TYR A CA 1
ATOM 1286 C C . TYR A 1 158 ? 17.523 -11.198 -33.186 1.00 76.06 158 TYR A C 1
ATOM 1288 O O . TYR A 1 158 ? 18.103 -10.714 -32.215 1.00 76.06 158 TYR A O 1
ATOM 1296 N N . SER A 1 159 ? 18.062 -12.131 -33.959 1.00 75.25 159 SER A N 1
ATOM 1297 C CA . SER A 1 159 ? 19.474 -12.500 -33.925 1.00 75.25 159 SER A CA 1
ATOM 1298 C C . SER A 1 159 ? 20.141 -12.038 -35.209 1.00 75.25 159 SER A C 1
ATOM 1300 O O . SER A 1 159 ? 19.493 -11.885 -36.247 1.00 75.25 159 SER A O 1
ATOM 1302 N N . TYR A 1 160 ? 21.445 -11.808 -35.138 1.00 68.75 160 TYR A N 1
ATOM 1303 C CA . TYR A 1 160 ? 22.245 -11.490 -36.309 1.00 68.75 160 TYR A CA 1
ATOM 1304 C C . TYR A 1 160 ? 23.196 -12.646 -36.606 1.00 68.75 160 TYR A C 1
ATOM 1306 O O . TYR A 1 160 ? 24.000 -13.022 -35.754 1.00 68.75 160 TYR A O 1
ATOM 1314 N N . LYS A 1 161 ? 23.107 -13.187 -37.824 1.00 66.31 161 LYS A N 1
ATOM 1315 C CA . LYS A 1 161 ? 24.012 -14.217 -38.358 1.00 66.31 161 LYS A CA 1
ATOM 1316 C C . LYS A 1 161 ? 24.509 -13.774 -39.728 1.00 66.31 161 LYS A C 1
ATOM 1318 O O . LYS A 1 161 ? 23.701 -13.334 -40.546 1.00 66.31 161 LYS A O 1
ATOM 1323 N N . LYS A 1 162 ? 25.820 -13.851 -39.980 1.00 68.62 162 LYS A N 1
ATOM 1324 C CA . LYS A 1 162 ? 26.441 -13.398 -41.246 1.00 68.62 162 LYS A CA 1
ATOM 1325 C C . LYS A 1 162 ? 26.047 -11.965 -41.655 1.00 68.62 162 LYS A C 1
ATOM 1327 O O . LYS A 1 162 ? 25.736 -11.697 -42.814 1.00 68.62 162 LYS A O 1
ATOM 1332 N N . GLY A 1 163 ? 25.921 -11.060 -40.681 1.00 65.56 163 GLY A N 1
ATOM 1333 C CA . GLY A 1 163 ? 25.459 -9.680 -40.905 1.00 65.56 163 GLY A CA 1
ATOM 1334 C C . GLY A 1 163 ? 23.980 -9.525 -41.299 1.00 65.56 163 GLY A C 1
ATOM 1335 O O . GLY A 1 163 ? 23.511 -8.402 -41.471 1.00 65.56 163 GLY A O 1
ATOM 1336 N N . LYS A 1 164 ? 23.212 -10.618 -41.404 1.00 69.88 164 LYS A N 1
ATOM 1337 C CA . LYS A 1 164 ? 21.780 -10.594 -41.719 1.00 69.88 164 LYS A CA 1
ATOM 1338 C C . LYS A 1 164 ? 20.939 -10.723 -40.454 1.00 69.88 164 LYS A C 1
ATOM 1340 O O . LYS A 1 164 ? 21.236 -11.514 -39.559 1.00 69.88 164 LYS A O 1
ATOM 1345 N N . LYS A 1 165 ? 19.867 -9.933 -40.402 1.00 74.50 165 LYS A N 1
ATOM 1346 C CA . LYS A 1 165 ? 18.882 -9.936 -39.319 1.00 74.50 165 LYS A CA 1
ATOM 1347 C C . LYS A 1 165 ? 17.920 -11.110 -39.504 1.00 74.50 165 LYS A C 1
ATOM 1349 O O . LYS A 1 165 ? 17.275 -11.208 -40.543 1.00 74.50 165 LYS A O 1
ATOM 1354 N N . VAL A 1 166 ? 17.795 -11.959 -38.491 1.00 76.12 166 VAL A N 1
ATOM 1355 C CA . VAL A 1 166 ? 16.886 -13.111 -38.470 1.00 76.12 166 VAL A 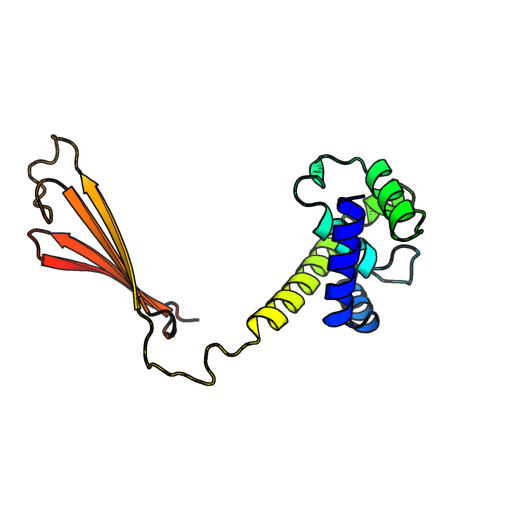CA 1
ATOM 1356 C C . VAL A 1 166 ? 15.907 -12.937 -37.316 1.00 76.12 166 VAL A C 1
ATOM 1358 O O . VAL A 1 166 ? 16.323 -12.695 -36.183 1.00 76.12 166 VAL A O 1
ATOM 1361 N N . VAL A 1 167 ? 14.604 -13.030 -37.594 1.00 77.19 167 VAL A N 1
ATOM 1362 C CA . VAL A 1 167 ? 13.571 -13.026 -36.547 1.00 77.19 167 VAL A CA 1
ATOM 1363 C C . VAL A 1 167 ? 13.667 -14.341 -35.786 1.00 77.19 167 VAL A C 1
ATOM 1365 O O . VAL A 1 167 ? 13.580 -15.408 -36.384 1.00 77.19 167 VAL A O 1
ATOM 1368 N N . VAL A 1 168 ? 13.874 -14.253 -34.477 1.00 77.31 168 VAL A N 1
ATOM 1369 C CA . VAL A 1 168 ? 13.960 -15.417 -33.586 1.00 77.31 168 VAL A CA 1
ATOM 1370 C C . VAL A 1 168 ? 12.603 -15.695 -32.964 1.00 77.31 168 VAL A C 1
ATOM 1372 O O . VAL A 1 168 ? 12.185 -16.844 -32.885 1.00 77.31 168 VAL A O 1
ATOM 1375 N N . SER A 1 169 ? 11.903 -14.648 -32.528 1.00 74.56 169 SER A N 1
ATOM 1376 C CA . SER A 1 169 ? 10.569 -14.792 -31.958 1.00 74.56 169 SER A CA 1
ATOM 1377 C C . SER A 1 169 ? 9.763 -13.505 -32.059 1.00 74.56 169 SER A C 1
ATOM 1379 O O . SER A 1 169 ? 10.301 -12.394 -32.091 1.00 74.56 169 SER A O 1
ATOM 1381 N N . THR A 1 170 ? 8.449 -13.679 -32.099 1.00 73.12 170 THR A N 1
ATOM 1382 C CA . THR A 1 170 ? 7.460 -12.609 -32.015 1.00 73.12 170 THR A CA 1
ATOM 1383 C C . THR A 1 170 ? 6.507 -12.933 -30.883 1.00 73.12 170 THR A C 1
ATOM 1385 O O . THR A 1 170 ? 6.003 -14.054 -30.808 1.00 73.12 170 THR A O 1
ATOM 1388 N N . ARG A 1 171 ? 6.261 -11.968 -30.000 1.00 69.19 171 ARG A N 1
ATOM 1389 C CA . ARG A 1 171 ? 5.205 -12.072 -28.992 1.00 69.19 171 ARG A CA 1
ATOM 1390 C C . ARG A 1 171 ? 4.347 -10.830 -29.068 1.00 69.19 171 ARG A C 1
ATOM 1392 O O . ARG A 1 171 ? 4.858 -9.722 -28.899 1.00 69.19 171 ARG A O 1
ATOM 1399 N N . GLU A 1 172 ? 3.068 -11.033 -29.322 1.00 64.88 172 GLU A N 1
ATOM 1400 C CA . GLU A 1 172 ? 2.047 -10.025 -29.087 1.00 64.88 172 GLU A CA 1
ATOM 1401 C C . GLU A 1 172 ? 1.613 -10.164 -27.632 1.00 64.88 172 GLU A C 1
ATOM 1403 O O . GLU A 1 172 ? 1.256 -11.251 -27.183 1.00 64.88 172 GLU A O 1
ATOM 1408 N N . VAL A 1 173 ? 1.720 -9.080 -26.873 1.00 56.06 173 VAL A N 1
ATOM 1409 C CA . VAL A 1 173 ? 1.080 -8.968 -25.566 1.00 56.06 173 VAL A CA 1
ATOM 1410 C C . VAL A 1 173 ? -0.380 -8.628 -25.861 1.00 56.06 173 VAL A C 1
ATOM 1412 O O . VAL A 1 173 ? -0.727 -7.457 -25.993 1.00 56.06 173 VAL A O 1
ATOM 1415 N N . GLY A 1 174 ? -1.177 -9.667 -26.108 1.00 47.03 174 GLY A N 1
ATOM 1416 C CA . GLY A 1 174 ? -2.626 -9.597 -26.275 1.00 47.03 174 GLY A CA 1
ATOM 1417 C C . GLY A 1 174 ? -3.315 -10.270 -25.088 1.00 47.03 174 GLY A C 1
ATOM 1418 O O . GLY A 1 174 ? -3.056 -11.450 -24.860 1.00 47.03 174 GLY A O 1
ATOM 1419 N N . ASP A 1 175 ? -4.129 -9.463 -24.399 1.00 40.97 175 ASP A N 1
ATOM 1420 C CA . ASP A 1 175 ? -5.068 -9.696 -23.281 1.00 40.97 175 ASP A CA 1
ATOM 1421 C C . ASP A 1 175 ? -4.572 -10.403 -22.001 1.00 40.97 175 ASP A C 1
ATOM 1423 O O . ASP A 1 175 ? -4.423 -11.645 -21.969 1.00 40.97 175 ASP A O 1
#

Sequence (175 aa):
MQLDKEFQILFKELQSNFTRKQIEEWAQETGFMKRKTKLKPEYFFLLCSCLGESFGKKSLVELCAQLCSTFDVELTSEGLNQRFNSKAVEFLKKMFQCIFANQFSFPIVENRLFNRIRILDSSGFNLPVDYLDYEGASGSGVKYSSNMSYIRGISYIYSYKKGKKVVVSTREVGD

Secondary structure (DSSP, 8-state):
-HHHHHHHHHHHHHHHH--HHHHHHHHHHTTS-SS--SS-HHHHHHHHHHTGGGTTTS-HHHHHHHHHHHH-----HHHHHTTSSHHHHHHHHHHHHHHHHHHH-S-TTTT-SSS--EEEEEEEEEPPGGGTT---SSSSEEEEEEEEEGGGTEEEEEEEETTEEEEEEEEE---

pLDDT: mean 78.59, std 12.16, range [40.97, 95.56]

Foldseek 3Di:
DVLLVQLVVVLVVCVVQDDLVVLVVLCVVLVLDPDDDLDRSSLVLSLVPSCVPVPVVDQLVVSQVVCCVNPVGHDDSVRVVVSPDPSVVSSNVVVVVSVVCVVPVPPPPPDPPDPWDKDKDKDKDADPPVQQVFAALPGRIKMKMKIAGPVFQKIWIWTGGNNDTDTPDIDRPDD

Radius of gyration: 25.69 Å; Cα contacts (8 Å, |Δi|>4): 197; chains: 1; bounding box: 53×39×65 Å

Nearest PDB structures (foldseek):
  8xb5-assembly1_A  TM=5.340E-01  e=2.459E+00  Acinetobacter phage SH-Ab 15497
  1yo8-assembly1_A  TM=6.772E-01  e=3.129E+00  Homo sapiens
  3fby-assembly3_C  TM=5.885E-01  e=3.129E+00  Homo sapiens
  8jva-assembly1_F  TM=4.957E-01  e=4.489E+00  Severe acute respiratory syndrome coronavirus 2

Organism: NCBI:txid930130